Protein AF-A0A354AXF8-F1 (afdb_monomer_lite)

Secondary structure (DSSP, 8-state):
---SSHHHHHHHHHHHHHHT-TT---HHHHHHHHHHHHHHHHHHHTT--SSSSSPPEESSS-SSSTTS--EESBHHHHHHHHHHHHHHHHHHHHHHT-GGG----HHHHHHHHHHHHHHHHHHHHHHB-SSSB-SBSSS-PPP-

Structure (mmCIF, N/CA/C/O backbone):
data_AF-A0A354AXF8-F1
#
_entry.id   AF-A0A354AXF8-F1
#
loop_
_atom_site.group_PDB
_atom_site.id
_atom_site.type_symbol
_atom_site.label_atom_id
_atom_site.label_alt_id
_atom_site.label_comp_id
_atom_site.label_asym_id
_atom_site.label_entity_id
_atom_site.label_seq_id
_atom_site.pdbx_PDB_ins_code
_atom_site.Cartn_x
_atom_site.Cartn_y
_atom_site.Cartn_z
_atom_site.occupancy
_atom_site.B_iso_or_equiv
_atom_site.auth_seq_id
_atom_site.auth_comp_id
_atom_site.auth_asym_id
_atom_site.auth_atom_id
_atom_site.pdbx_PDB_model_num
ATOM 1 N N . ASN A 1 1 ? 14.619 4.547 7.848 1.00 69.62 1 ASN A N 1
ATOM 2 C CA . ASN A 1 1 ? 14.773 3.335 7.021 1.00 69.62 1 ASN A CA 1
ATOM 3 C C . ASN A 1 1 ? 14.218 3.671 5.641 1.00 69.62 1 ASN A C 1
ATOM 5 O O . ASN A 1 1 ? 13.199 4.335 5.626 1.00 69.62 1 ASN A O 1
ATOM 9 N N . LEU A 1 2 ? 14.886 3.311 4.540 1.00 90.00 2 LEU A N 1
ATOM 10 C CA . LEU A 1 2 ? 14.464 3.617 3.161 1.00 90.00 2 LEU A CA 1
ATOM 11 C C . LEU A 1 2 ? 13.822 2.417 2.440 1.00 90.00 2 LEU A C 1
ATOM 13 O O . LEU A 1 2 ? 13.614 2.485 1.229 1.00 90.00 2 LEU A O 1
ATOM 17 N N . TRP A 1 3 ? 13.549 1.327 3.162 1.00 93.50 3 TRP A N 1
ATOM 18 C CA . TRP A 1 3 ? 12.970 0.115 2.593 1.00 93.50 3 TRP A CA 1
ATOM 19 C C . TRP A 1 3 ? 11.513 0.312 2.148 1.00 93.50 3 TRP A C 1
ATOM 21 O O . TRP A 1 3 ? 10.736 0.967 2.846 1.00 93.50 3 TRP A O 1
ATOM 31 N N . LYS A 1 4 ? 11.158 -0.242 0.983 1.00 95.81 4 LYS A N 1
ATOM 32 C CA . LYS A 1 4 ? 9.871 -0.041 0.293 1.00 95.81 4 LYS A CA 1
ATOM 33 C C . LYS A 1 4 ? 8.799 -1.062 0.662 1.00 95.81 4 LYS A C 1
ATOM 35 O O . LYS A 1 4 ? 7.626 -0.840 0.383 1.00 95.81 4 LYS A O 1
ATOM 40 N N . ASP A 1 5 ? 9.174 -2.159 1.306 1.00 96.88 5 ASP A N 1
ATOM 41 C CA . ASP A 1 5 ? 8.267 -3.226 1.731 1.00 96.88 5 ASP A CA 1
ATOM 42 C C . ASP A 1 5 ? 7.681 -2.990 3.132 1.00 96.88 5 ASP A C 1
ATOM 44 O O . ASP A 1 5 ? 6.475 -3.121 3.325 1.00 96.88 5 ASP A O 1
ATOM 48 N N . LEU A 1 6 ? 8.493 -2.540 4.094 1.00 97.44 6 LEU A N 1
ATOM 49 C CA . LEU A 1 6 ? 8.124 -2.519 5.517 1.00 97.44 6 LEU A CA 1
ATOM 50 C C . LEU A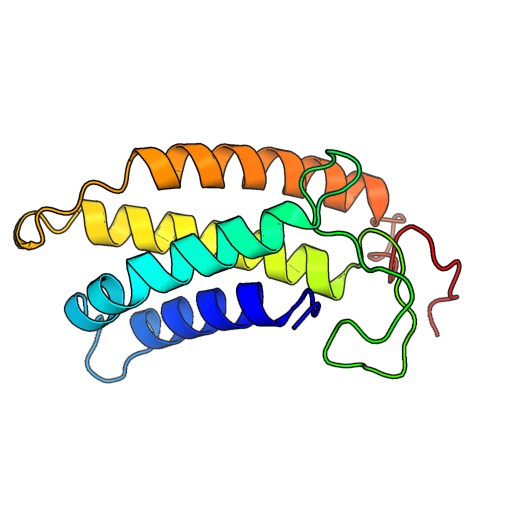 1 6 ? 6.841 -1.748 5.857 1.00 97.44 6 LEU A C 1
ATOM 52 O O . LEU A 1 6 ? 6.095 -2.150 6.751 1.00 97.44 6 LEU A O 1
ATOM 56 N N . ALA A 1 7 ? 6.586 -0.620 5.191 1.00 98.12 7 ALA A N 1
ATOM 57 C CA . ALA A 1 7 ? 5.374 0.160 5.433 1.00 98.12 7 ALA A CA 1
ATOM 58 C C . ALA A 1 7 ? 4.122 -0.593 4.956 1.00 98.12 7 ALA A C 1
ATOM 60 O O . ALA A 1 7 ? 3.128 -0.646 5.683 1.00 98.12 7 ALA A O 1
ATOM 61 N N . SER A 1 8 ? 4.194 -1.220 3.780 1.00 98.62 8 SER A N 1
ATOM 62 C CA . SER A 1 8 ? 3.136 -2.088 3.260 1.00 98.62 8 SER A CA 1
ATOM 63 C C . SER A 1 8 ? 2.947 -3.313 4.151 1.00 98.62 8 SER A C 1
ATOM 65 O O . SER A 1 8 ? 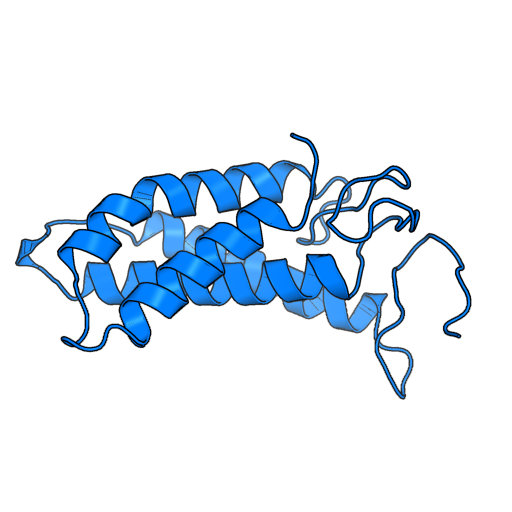1.825 -3.608 4.560 1.00 98.62 8 SER A O 1
ATOM 67 N N . ASP A 1 9 ? 4.041 -3.967 4.544 1.00 98.50 9 ASP A N 1
ATOM 68 C CA . ASP A 1 9 ? 4.021 -5.129 5.432 1.00 98.50 9 ASP A CA 1
ATOM 69 C C . ASP A 1 9 ? 3.362 -4.815 6.769 1.00 98.50 9 ASP A C 1
ATOM 71 O O . ASP A 1 9 ? 2.583 -5.619 7.278 1.00 98.50 9 ASP A O 1
ATOM 75 N N . PHE A 1 10 ? 3.650 -3.651 7.350 1.00 98.69 10 PHE A N 1
ATOM 76 C CA . PHE A 1 10 ? 3.019 -3.214 8.589 1.00 98.69 10 PHE A CA 1
ATOM 77 C C . PHE A 1 10 ? 1.495 -3.113 8.436 1.00 98.69 10 PHE A C 1
ATOM 79 O O . PHE A 1 10 ? 0.757 -3.707 9.223 1.00 98.69 10 PHE A O 1
ATOM 86 N N . VAL A 1 11 ? 1.014 -2.412 7.406 1.00 98.88 11 VAL A N 1
ATOM 87 C CA . VAL A 1 11 ? -0.427 -2.221 7.160 1.00 98.88 11 VAL A CA 1
ATOM 88 C C . VAL A 1 11 ? -1.121 -3.561 6.906 1.00 98.88 11 VAL A C 1
ATOM 90 O O . VAL A 1 11 ? -2.160 -3.851 7.505 1.00 98.88 11 VAL A O 1
ATOM 93 N N . LEU A 1 12 ? -0.512 -4.418 6.083 1.00 98.88 12 LEU A N 1
ATOM 94 C CA . LEU A 1 12 ? -1.010 -5.762 5.800 1.00 98.88 12 LEU A CA 1
ATOM 95 C C . LEU A 1 12 ? -1.065 -6.626 7.064 1.00 98.88 12 LEU A C 1
ATOM 97 O O . LEU A 1 12 ? -2.045 -7.340 7.284 1.00 98.88 12 LEU A O 1
ATOM 101 N N . GLN A 1 13 ? -0.052 -6.546 7.928 1.00 98.69 13 GLN A N 1
ATOM 102 C CA . GLN A 1 13 ? -0.027 -7.276 9.193 1.00 98.69 13 GLN A CA 1
ATOM 103 C C . GLN A 1 13 ? -1.099 -6.788 10.166 1.00 98.69 13 GLN A C 1
ATOM 105 O O . GLN A 1 13 ? -1.736 -7.632 10.802 1.00 98.69 13 GLN A O 1
ATOM 110 N N . VAL A 1 14 ? -1.345 -5.478 10.267 1.00 98.75 14 VAL A N 1
ATOM 111 C CA . VAL A 1 14 ? -2.437 -4.929 11.088 1.00 98.75 14 VAL A CA 1
ATOM 112 C C . VAL A 1 14 ? -3.776 -5.466 10.594 1.00 98.75 14 VAL A C 1
ATOM 114 O O . VAL A 1 14 ? -4.524 -6.065 11.370 1.00 98.75 14 VAL A O 1
ATOM 117 N N . TRP A 1 15 ? -4.056 -5.332 9.295 1.00 98.69 15 TRP A N 1
ATOM 118 C CA . TRP A 1 15 ? -5.322 -5.781 8.723 1.00 98.69 15 TRP A CA 1
ATOM 119 C C . TRP A 1 15 ? -5.527 -7.291 8.869 1.00 98.69 15 TRP A C 1
ATOM 121 O O . TRP A 1 15 ? -6.584 -7.738 9.318 1.00 98.69 15 TRP A O 1
ATOM 131 N N . ARG A 1 16 ? -4.495 -8.089 8.579 1.00 98.50 16 ARG A N 1
ATOM 132 C CA . ARG A 1 16 ? -4.514 -9.543 8.780 1.00 98.50 16 ARG A CA 1
ATOM 133 C C . ARG A 1 16 ? -4.796 -9.901 10.238 1.00 98.50 16 ARG A C 1
ATOM 135 O O . ARG A 1 16 ? -5.619 -10.777 10.492 1.00 98.50 16 ARG A O 1
ATOM 142 N N . SER A 1 17 ? -4.122 -9.245 11.184 1.00 98.25 17 SER A N 1
ATOM 143 C CA . SER A 1 17 ? -4.270 -9.531 12.618 1.00 98.25 17 SER A CA 1
ATOM 144 C C . SER A 1 17 ? -5.678 -9.212 13.110 1.00 98.25 17 SER A C 1
ATOM 146 O O . SER A 1 17 ? -6.252 -10.008 13.842 1.00 98.25 17 SER A O 1
ATOM 148 N N . PHE A 1 18 ? -6.266 -8.110 12.642 1.00 98.19 18 PHE A N 1
ATOM 149 C CA . PHE A 1 18 ? -7.661 -7.768 12.911 1.00 98.19 18 PHE A CA 1
ATOM 150 C C . PHE A 1 18 ? -8.642 -8.796 12.325 1.00 98.19 18 PHE A C 1
ATOM 152 O O . PHE A 1 18 ? -9.537 -9.269 13.023 1.00 98.19 18 PHE A O 1
ATOM 159 N N . ARG A 1 19 ? -8.475 -9.172 11.049 1.00 97.56 19 ARG A N 1
ATOM 160 C CA . ARG A 1 19 ? -9.412 -10.063 10.342 1.00 97.56 19 ARG A CA 1
ATOM 161 C C . ARG A 1 19 ? -9.360 -11.511 10.806 1.00 97.56 19 ARG A C 1
ATOM 163 O O . ARG A 1 19 ? -10.376 -12.195 10.721 1.00 97.56 19 ARG A O 1
ATOM 170 N N . LEU A 1 20 ? -8.193 -11.974 11.244 1.00 96.88 20 LEU A N 1
ATOM 171 C CA . LEU A 1 20 ? -7.942 -13.366 11.624 1.00 96.88 20 LEU A CA 1
ATOM 172 C C . LEU A 1 20 ? -7.769 -13.548 13.137 1.00 96.88 20 LEU A C 1
ATOM 174 O O . LEU A 1 20 ? -7.316 -14.605 13.578 1.00 96.88 20 LEU A O 1
ATOM 178 N N . ALA A 1 21 ? -8.108 -12.535 13.937 1.00 95.56 21 ALA 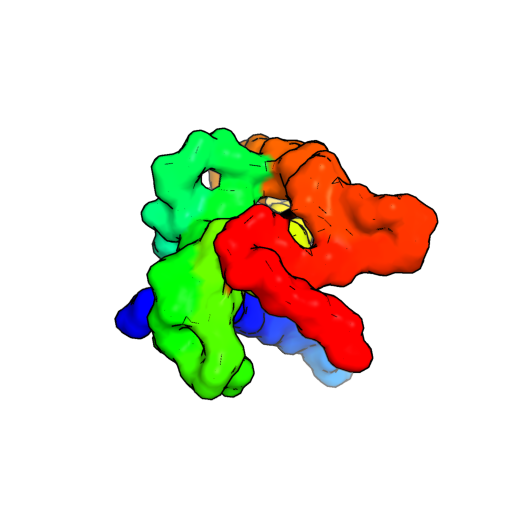A N 1
ATOM 179 C CA . ALA A 1 21 ? -8.055 -12.621 15.388 1.00 95.56 21 ALA A CA 1
ATOM 180 C C . ALA A 1 21 ? -8.927 -13.797 15.890 1.00 95.56 21 ALA A C 1
ATOM 182 O O . ALA A 1 21 ? -10.117 -13.856 15.565 1.00 95.56 21 ALA A O 1
ATOM 183 N N . PRO A 1 22 ? -8.389 -14.722 16.713 1.00 93.00 22 PRO A N 1
ATOM 184 C CA . PRO A 1 22 ? -9.139 -15.890 17.190 1.00 93.00 22 PRO A CA 1
ATOM 185 C C . PRO A 1 22 ? -10.406 -15.544 17.983 1.00 93.00 22 PRO A C 1
ATOM 187 O O . PRO A 1 22 ? -11.347 -16.330 18.017 1.00 93.00 22 PRO A O 1
ATOM 190 N N . GLY A 1 23 ? -10.421 -14.372 18.628 1.00 92.44 23 GLY A N 1
ATOM 191 C CA . GLY A 1 23 ? -11.561 -13.848 19.385 1.00 92.44 23 GLY A CA 1
ATOM 192 C C . GLY A 1 23 ? -12.571 -13.055 18.549 1.00 92.44 23 GLY A C 1
ATOM 193 O O . GLY A 1 23 ? -13.511 -12.508 19.119 1.00 92.44 23 GLY A O 1
ATOM 194 N N . GLY A 1 24 ? -12.387 -12.986 17.228 1.00 93.62 24 GLY A N 1
ATOM 195 C CA . GLY A 1 24 ? -13.135 -12.100 16.340 1.00 93.62 24 GLY A CA 1
ATOM 196 C C . GLY A 1 24 ? -12.489 -10.721 16.191 1.00 93.62 24 GLY A C 1
ATOM 197 O O . GLY A 1 24 ? -11.452 -10.428 16.781 1.00 93.62 24 GLY A O 1
ATOM 198 N N . GLU A 1 25 ? -13.113 -9.883 15.366 1.00 94.94 25 GLU A N 1
ATOM 199 C CA . GLU A 1 25 ? -12.643 -8.535 15.037 1.00 94.94 25 GLU A CA 1
ATOM 200 C C . GLU A 1 25 ? -12.517 -7.635 16.283 1.00 94.94 25 GLU A C 1
ATOM 202 O O . GLU A 1 25 ? -13.518 -7.278 16.904 1.00 94.94 25 GLU A O 1
ATOM 207 N N . ASP A 1 26 ? -11.291 -7.215 16.615 1.00 95.88 26 ASP A N 1
ATOM 208 C CA . ASP A 1 26 ? -11.025 -6.224 17.666 1.00 95.88 26 ASP A CA 1
ATOM 209 C C . ASP A 1 26 ? -10.936 -4.810 17.072 1.00 95.88 26 ASP A C 1
ATOM 211 O O . ASP A 1 26 ? -9.911 -4.380 16.537 1.00 95.88 26 ASP A O 1
ATOM 215 N N . LEU A 1 27 ? -12.041 -4.073 17.170 1.00 96.56 27 LEU A N 1
ATOM 216 C CA . LEU A 1 27 ? -12.140 -2.710 16.652 1.00 96.56 27 LEU A CA 1
ATOM 217 C C . LEU A 1 27 ? -11.274 -1.696 17.397 1.00 96.56 27 LEU A C 1
ATOM 219 O O . LEU A 1 27 ? -10.859 -0.711 16.791 1.00 96.56 27 LEU A O 1
ATOM 223 N N . ARG A 1 28 ? -10.978 -1.928 18.681 1.00 95.75 28 ARG A N 1
ATOM 224 C CA . ARG A 1 28 ? -10.106 -1.036 19.455 1.00 95.75 28 ARG A CA 1
ATOM 225 C C . ARG A 1 28 ? -8.669 -1.173 18.978 1.00 95.75 28 ARG A C 1
ATOM 227 O O . ARG A 1 28 ? -8.050 -0.166 18.665 1.00 95.75 28 ARG A O 1
ATOM 234 N N . PHE A 1 29 ? -8.197 -2.406 18.786 1.00 97.75 29 PHE A N 1
ATOM 235 C CA . PHE A 1 29 ? -6.902 -2.662 18.149 1.00 97.75 29 PHE A CA 1
ATOM 236 C C . PHE A 1 29 ? -6.791 -1.975 16.780 1.00 97.75 29 PHE A C 1
ATOM 238 O O . PHE A 1 29 ? -5.786 -1.322 16.485 1.00 97.75 29 PHE A O 1
ATOM 245 N N . LEU A 1 30 ? -7.832 -2.101 15.948 1.00 98.31 30 LEU A N 1
ATOM 246 C CA . LEU A 1 30 ? -7.844 -1.493 14.620 1.00 98.31 30 LEU A CA 1
ATOM 247 C C . LEU A 1 30 ? -7.772 0.039 14.690 1.00 98.31 30 LEU A C 1
ATOM 249 O O . LEU A 1 30 ? -7.007 0.649 13.942 1.00 98.31 30 LEU A O 1
ATOM 253 N N . ALA A 1 31 ? -8.541 0.644 15.598 1.00 98.12 31 ALA A N 1
ATOM 254 C CA . ALA A 1 31 ? -8.560 2.083 15.831 1.00 98.12 31 ALA A CA 1
ATOM 255 C C . ALA A 1 31 ? -7.213 2.601 16.356 1.00 98.12 31 ALA A C 1
ATOM 257 O O . ALA A 1 31 ? -6.714 3.607 15.855 1.00 98.12 31 ALA A O 1
ATOM 258 N N . ASP A 1 32 ? -6.591 1.886 17.294 1.00 98.12 32 ASP A N 1
ATOM 259 C CA . ASP A 1 32 ? -5.287 2.241 17.865 1.00 98.12 32 ASP A CA 1
ATOM 260 C C . ASP A 1 32 ? -4.175 2.206 16.805 1.00 98.12 32 ASP A C 1
ATOM 262 O O . ASP A 1 32 ? -3.267 3.041 16.800 1.00 98.12 32 ASP A O 1
ATOM 266 N N . CYS A 1 33 ? -4.256 1.262 15.864 1.00 98.62 33 CYS A N 1
ATOM 267 C CA . CYS A 1 33 ? -3.280 1.110 14.786 1.00 98.62 33 CYS A CA 1
ATOM 268 C C . CYS A 1 33 ? -3.537 2.036 13.585 1.00 98.62 33 CYS A C 1
ATOM 270 O O . CYS A 1 33 ? -2.627 2.260 12.781 1.00 98.62 33 CYS A O 1
ATOM 272 N N . TRP A 1 34 ? -4.746 2.587 13.440 1.00 98.56 34 TRP A N 1
ATOM 273 C CA . TRP A 1 34 ? -5.143 3.386 12.277 1.00 98.56 34 TRP A CA 1
ATOM 274 C C . TRP A 1 34 ? -4.226 4.592 12.001 1.00 98.56 34 TRP A C 1
ATOM 276 O O . TRP A 1 34 ? -3.737 4.702 10.872 1.00 98.56 34 TRP A O 1
ATOM 286 N N . PRO A 1 35 ? -3.884 5.458 12.980 1.00 98.50 35 PRO A N 1
ATOM 287 C CA . PRO A 1 35 ? -3.000 6.598 12.724 1.00 98.50 35 PRO A CA 1
ATOM 288 C C . PRO A 1 35 ? -1.609 6.182 12.225 1.00 98.50 35 PRO A C 1
ATOM 290 O O . PRO A 1 35 ? -1.020 6.848 11.366 1.00 98.50 35 PRO A O 1
ATOM 293 N N . ALA A 1 36 ? -1.088 5.061 12.734 1.00 98.69 36 ALA A N 1
ATOM 294 C CA . ALA A 1 36 ? 0.195 4.515 12.309 1.00 98.69 36 ALA A CA 1
ATOM 295 C C . ALA A 1 36 ? 0.120 3.953 10.882 1.00 98.69 36 ALA A C 1
ATOM 297 O O . ALA A 1 36 ? 1.014 4.223 10.083 1.00 98.69 36 ALA A O 1
ATOM 298 N N . ALA A 1 37 ? -0.957 3.242 10.531 1.00 98.75 37 ALA A N 1
ATOM 299 C CA . ALA A 1 37 ? -1.165 2.709 9.183 1.00 98.75 37 ALA A CA 1
ATOM 300 C C . ALA A 1 37 ? -1.257 3.835 8.143 1.00 98.75 37 ALA A C 1
ATOM 302 O O . ALA A 1 37 ? -0.589 3.794 7.111 1.00 98.75 37 ALA A O 1
ATOM 303 N N . VAL A 1 38 ? -2.004 4.896 8.458 1.00 98.75 38 VAL A N 1
ATOM 304 C CA . VAL A 1 38 ? -2.109 6.088 7.607 1.00 98.75 38 VAL A CA 1
ATOM 305 C C . VAL A 1 38 ? -0.748 6.762 7.421 1.00 98.75 38 VAL A C 1
ATOM 307 O O . VAL A 1 38 ? -0.389 7.151 6.308 1.00 98.75 38 VAL A O 1
ATOM 310 N N . THR A 1 39 ? 0.025 6.889 8.501 1.00 98.75 39 THR A N 1
ATOM 311 C CA . THR A 1 39 ? 1.373 7.471 8.455 1.00 98.75 39 THR A CA 1
ATOM 312 C C . THR A 1 39 ? 2.321 6.618 7.615 1.00 98.75 39 THR A C 1
ATOM 314 O O . THR A 1 39 ? 3.069 7.169 6.812 1.00 98.75 39 THR A O 1
ATOM 317 N N . ALA A 1 40 ? 2.259 5.291 7.743 1.00 98.69 40 ALA A N 1
ATOM 318 C CA . ALA A 1 40 ? 3.069 4.361 6.963 1.00 98.69 40 ALA A CA 1
ATOM 319 C C . ALA A 1 40 ? 2.771 4.465 5.458 1.00 98.69 40 ALA A C 1
ATOM 321 O O . ALA A 1 40 ? 3.702 4.609 4.667 1.00 98.69 40 ALA A O 1
ATOM 322 N N . LEU A 1 41 ? 1.491 4.485 5.062 1.00 98.75 41 LEU A N 1
ATOM 323 C CA . LEU A 1 41 ? 1.099 4.634 3.654 1.00 98.75 41 LEU A CA 1
ATOM 324 C C . LEU A 1 41 ? 1.533 5.987 3.078 1.00 98.75 41 LEU A C 1
ATOM 326 O O . LEU A 1 41 ? 2.118 6.037 2.000 1.00 98.75 41 LEU A O 1
ATOM 330 N N . ARG A 1 42 ? 1.305 7.090 3.808 1.00 98.62 42 ARG A N 1
ATOM 331 C CA . ARG A 1 42 ? 1.763 8.428 3.388 1.00 98.62 42 ARG A CA 1
ATOM 332 C C . ARG A 1 42 ? 3.286 8.507 3.297 1.00 98.62 42 ARG A C 1
ATOM 334 O O . ARG A 1 42 ? 3.801 9.168 2.405 1.00 98.62 42 ARG A O 1
ATOM 341 N N . TYR A 1 43 ? 4.005 7.858 4.214 1.00 98.19 43 TYR A N 1
ATOM 342 C CA . TYR A 1 43 ? 5.462 7.799 4.178 1.00 98.19 43 TYR A CA 1
ATOM 343 C C . TYR A 1 43 ? 5.951 7.089 2.915 1.00 98.19 43 TYR A C 1
ATOM 345 O O . TYR A 1 43 ? 6.770 7.659 2.196 1.00 98.19 43 TYR A O 1
ATOM 353 N N . LEU A 1 44 ? 5.413 5.896 2.635 1.00 98.31 44 LEU A N 1
ATOM 354 C CA . LEU A 1 44 ? 5.794 5.096 1.474 1.00 98.31 44 LEU A CA 1
ATOM 355 C C . LEU A 1 44 ? 5.434 5.781 0.148 1.00 98.31 44 LEU A C 1
ATOM 357 O O . LEU A 1 44 ? 6.217 5.721 -0.793 1.00 98.31 44 LEU A O 1
ATOM 361 N N . HIS A 1 45 ? 4.318 6.511 0.095 1.00 98.06 45 HIS A N 1
ATOM 362 C CA . HIS A 1 45 ? 3.942 7.278 -1.093 1.00 98.06 45 HIS A CA 1
ATOM 363 C C . HIS A 1 45 ? 4.990 8.329 -1.502 1.00 98.06 45 HIS A C 1
ATOM 365 O O . HIS A 1 45 ? 5.132 8.604 -2.684 1.00 98.06 45 HIS A O 1
ATOM 371 N N . ASN A 1 46 ? 5.791 8.873 -0.573 1.00 97.69 46 ASN A N 1
ATOM 372 C CA . ASN A 1 46 ? 6.853 9.834 -0.929 1.00 97.69 46 ASN A CA 1
ATOM 373 C C . ASN A 1 46 ? 7.984 9.223 -1.776 1.00 97.69 46 ASN A C 1
ATOM 375 O O . ASN A 1 46 ? 8.882 9.951 -2.195 1.00 97.69 46 ASN A O 1
ATOM 379 N N . PHE A 1 47 ? 7.988 7.902 -1.965 1.00 96.88 47 PHE A N 1
ATOM 380 C CA . PHE A 1 47 ? 8.946 7.205 -2.815 1.00 96.88 47 PHE A CA 1
ATOM 381 C C . PHE A 1 47 ? 8.432 6.952 -4.234 1.00 96.88 47 PHE A C 1
ATOM 383 O O . PHE A 1 47 ? 9.180 6.388 -5.021 1.00 96.88 47 PHE A O 1
ATOM 390 N N . ASP A 1 48 ? 7.210 7.370 -4.564 1.00 97.31 48 ASP A N 1
ATOM 391 C CA . ASP A 1 48 ? 6.773 7.541 -5.952 1.00 97.31 48 ASP A CA 1
ATOM 392 C C . ASP A 1 48 ? 7.437 8.813 -6.502 1.00 97.31 48 ASP A C 1
ATOM 394 O O . ASP A 1 48 ? 6.986 9.935 -6.250 1.00 97.31 48 ASP A O 1
ATOM 398 N N . ILE A 1 49 ? 8.586 8.654 -7.164 1.00 95.56 49 ILE A N 1
ATOM 399 C CA . ILE A 1 49 ? 9.394 9.795 -7.625 1.00 95.56 49 ILE A CA 1
ATOM 400 C C . ILE A 1 49 ? 9.013 10.250 -9.034 1.00 95.56 49 ILE A C 1
ATOM 402 O O . ILE A 1 49 ? 9.400 11.347 -9.449 1.00 95.56 49 ILE A O 1
ATOM 406 N N . ASN A 1 50 ? 8.285 9.416 -9.774 1.00 94.75 50 ASN A N 1
ATOM 407 C CA . ASN A 1 50 ? 7.944 9.637 -11.176 1.00 94.75 50 ASN A CA 1
ATOM 408 C C . ASN A 1 50 ? 6.445 9.967 -11.390 1.00 94.75 50 ASN A C 1
ATOM 410 O O . ASN A 1 50 ? 6.068 10.390 -12.485 1.00 94.75 50 ASN A O 1
ATOM 414 N N . GLY A 1 51 ? 5.618 9.857 -10.346 1.00 96.25 51 GLY A N 1
ATOM 415 C CA . GLY A 1 51 ? 4.191 10.170 -10.345 1.00 96.25 51 GLY A CA 1
ATOM 416 C C . GLY A 1 51 ? 3.304 9.076 -10.943 1.00 96.25 51 GLY A C 1
ATOM 417 O O . GLY A 1 51 ? 2.192 9.383 -11.382 1.00 96.25 51 GLY A O 1
ATOM 418 N N . ASP A 1 52 ? 3.773 7.829 -11.019 1.00 95.81 52 ASP A N 1
ATOM 419 C CA . ASP A 1 52 ? 3.013 6.696 -11.556 1.00 95.81 52 ASP A CA 1
ATOM 420 C C . ASP A 1 52 ? 2.129 5.994 -10.509 1.00 95.81 52 ASP A C 1
ATOM 422 O O . ASP A 1 52 ? 1.374 5.072 -10.841 1.00 95.81 52 ASP A O 1
ATOM 426 N N . GLY A 1 53 ? 2.154 6.466 -9.263 1.00 96.88 53 GLY A N 1
ATOM 427 C CA . GLY A 1 53 ? 1.369 5.939 -8.159 1.00 96.88 53 GLY A CA 1
ATOM 428 C C . GLY A 1 53 ? 2.002 4.743 -7.455 1.00 96.88 53 GLY A C 1
ATOM 429 O O . GLY A 1 53 ? 1.344 4.172 -6.583 1.00 96.88 53 GLY A O 1
ATOM 430 N N . LEU A 1 54 ? 3.220 4.323 -7.798 1.00 98.19 54 LEU A N 1
ATOM 431 C CA . LEU A 1 54 ? 3.910 3.182 -7.195 1.00 98.19 54 LEU A CA 1
ATOM 432 C C . LEU A 1 54 ? 5.236 3.630 -6.555 1.00 98.19 54 LEU A C 1
ATOM 434 O O . LEU A 1 54 ? 5.919 4.497 -7.084 1.00 98.19 54 LEU A O 1
ATOM 438 N N . PRO A 1 55 ? 5.631 3.062 -5.401 1.00 97.38 55 PRO A N 1
ATOM 439 C CA . PRO A 1 55 ? 6.920 3.385 -4.801 1.00 97.38 55 PRO A CA 1
ATOM 440 C C . PRO A 1 55 ? 8.079 2.808 -5.630 1.00 97.38 55 PRO A C 1
ATOM 442 O O . PRO A 1 55 ? 8.099 1.612 -5.925 1.00 97.38 55 PRO A O 1
ATOM 445 N N . ASP A 1 56 ? 9.077 3.639 -5.928 1.00 96.25 56 ASP A N 1
ATOM 446 C CA . ASP A 1 56 ? 10.252 3.263 -6.715 1.00 96.25 56 ASP A CA 1
ATOM 447 C C . ASP A 1 56 ? 11.373 2.666 -5.848 1.00 96.25 56 ASP A C 1
ATOM 449 O O . ASP A 1 56 ? 11.861 3.287 -4.896 1.00 96.25 56 ASP A O 1
ATOM 453 N N . ASN A 1 57 ? 11.856 1.477 -6.213 1.00 93.75 57 ASN A N 1
ATOM 454 C CA . ASN A 1 57 ? 13.100 0.925 -5.685 1.00 93.75 57 ASN A CA 1
ATOM 455 C C . ASN A 1 57 ? 14.315 1.691 -6.246 1.00 93.75 57 ASN A C 1
ATOM 457 O O . ASN A 1 57 ? 14.378 2.046 -7.425 1.00 93.75 57 ASN A O 1
ATOM 461 N N . GLY A 1 58 ? 15.306 1.952 -5.391 1.00 86.69 58 GLY A N 1
ATOM 462 C CA . GLY A 1 58 ? 16.435 2.838 -5.694 1.00 86.69 58 GLY A CA 1
ATOM 463 C C . GLY A 1 58 ? 17.665 2.173 -6.323 1.00 86.69 58 GLY A C 1
ATOM 464 O O . GLY A 1 58 ? 18.668 2.857 -6.525 1.00 86.69 58 GLY A O 1
ATOM 465 N N . GLY A 1 59 ? 17.652 0.862 -6.586 1.00 76.44 59 GLY A N 1
ATOM 466 C CA . GLY A 1 59 ? 18.835 0.099 -7.018 1.00 76.44 59 GLY A CA 1
ATOM 467 C C . GLY A 1 59 ? 19.840 -0.208 -5.897 1.00 76.44 59 GLY A C 1
ATOM 468 O O . GLY A 1 59 ? 20.917 -0.736 -6.165 1.00 76.44 59 GLY A O 1
ATOM 469 N N . ALA A 1 60 ? 19.502 0.134 -4.652 1.00 74.06 60 ALA A N 1
ATOM 470 C CA . ALA A 1 60 ? 20.248 -0.175 -3.430 1.00 74.06 60 ALA A CA 1
ATOM 471 C C . ALA A 1 60 ? 19.433 -1.156 -2.555 1.00 74.06 60 ALA A C 1
ATOM 473 O O . ALA A 1 60 ? 18.255 -1.350 -2.849 1.00 74.06 60 ALA A O 1
ATOM 474 N N . PRO A 1 61 ? 19.998 -1.738 -1.474 1.00 77.88 61 PRO A N 1
ATOM 475 C CA . PRO A 1 61 ? 19.269 -2.625 -0.558 1.00 77.88 61 PRO A CA 1
ATOM 476 C C . PRO A 1 61 ? 18.104 -1.901 0.133 1.00 77.88 61 PRO A C 1
ATOM 478 O O . PRO A 1 61 ? 18.271 -1.267 1.181 1.00 77.88 61 PRO A O 1
ATOM 481 N N . ASP A 1 62 ? 16.922 -1.943 -0.477 1.00 86.81 62 ASP A N 1
ATOM 482 C CA . ASP A 1 62 ? 15.736 -1.227 -0.012 1.00 86.81 62 ASP A CA 1
ATOM 483 C C . ASP A 1 62 ? 14.485 -2.105 0.093 1.00 86.81 62 ASP A C 1
ATOM 485 O O . ASP A 1 62 ? 13.359 -1.616 0.008 1.00 86.81 62 ASP A O 1
ATOM 489 N N . GLN A 1 63 ? 14.694 -3.398 0.318 1.00 85.56 63 GLN A N 1
ATOM 490 C CA . GLN A 1 63 ? 13.671 -4.395 0.619 1.00 85.56 63 GLN A CA 1
ATOM 491 C C . GLN A 1 63 ? 14.335 -5.652 1.216 1.00 85.56 63 GLN A C 1
ATOM 493 O O . GLN A 1 63 ? 15.563 -5.733 1.280 1.00 85.56 63 GLN A O 1
ATOM 498 N N . THR A 1 64 ? 13.532 -6.611 1.685 1.00 88.94 64 THR A N 1
ATOM 499 C CA . THR A 1 64 ? 13.989 -7.785 2.449 1.00 88.94 64 THR A CA 1
ATOM 500 C C . THR A 1 64 ? 14.955 -8.730 1.723 1.00 88.94 64 THR A C 1
ATOM 502 O O . THR A 1 64 ? 15.676 -9.466 2.394 1.00 88.94 64 THR A O 1
ATOM 505 N N . PHE A 1 65 ? 14.961 -8.758 0.390 1.00 85.56 65 PHE A N 1
ATOM 506 C CA . PHE A 1 65 ? 15.968 -9.418 -0.446 1.00 85.56 65 PHE A CA 1
ATOM 507 C C . PHE A 1 65 ? 17.125 -8.443 -0.688 1.00 85.56 65 PHE A C 1
ATOM 509 O O . PHE A 1 65 ? 17.367 -8.003 -1.810 1.00 85.56 65 PHE A O 1
ATOM 516 N N . ASP A 1 66 ? 17.798 -8.066 0.391 1.00 82.25 66 ASP A N 1
ATOM 517 C CA . ASP A 1 66 ? 18.762 -6.968 0.483 1.00 82.25 66 ASP A CA 1
ATOM 518 C C . ASP A 1 66 ? 19.929 -7.030 -0.522 1.00 82.25 66 ASP A C 1
ATOM 520 O O . ASP A 1 66 ? 20.426 -5.984 -0.939 1.00 82.25 66 ASP A O 1
ATOM 524 N N . ASP A 1 67 ? 20.310 -8.220 -0.986 1.00 82.25 67 ASP A N 1
ATOM 525 C CA . ASP A 1 67 ? 21.338 -8.406 -2.022 1.00 82.25 67 ASP A CA 1
ATOM 526 C C . ASP A 1 67 ? 20.830 -8.259 -3.475 1.00 82.25 67 ASP A C 1
ATOM 528 O O . ASP A 1 67 ? 21.632 -8.307 -4.413 1.00 82.25 67 ASP A O 1
ATOM 532 N N . TRP A 1 68 ? 19.523 -8.069 -3.704 1.00 79.69 68 TRP A N 1
ATOM 533 C CA . TRP A 1 68 ? 18.949 -7.923 -5.048 1.00 79.69 68 TRP A CA 1
ATOM 534 C C . TRP A 1 68 ? 18.698 -6.444 -5.402 1.00 79.69 68 TRP A C 1
ATOM 536 O O . TRP A 1 68 ? 17.792 -5.822 -4.838 1.00 79.69 68 TRP A O 1
ATOM 546 N N . PRO A 1 69 ? 19.461 -5.848 -6.345 1.00 84.31 69 PRO A N 1
ATOM 547 C CA . PRO A 1 69 ? 19.328 -4.433 -6.694 1.00 84.31 69 PRO A CA 1
ATOM 548 C C . PRO A 1 69 ? 18.127 -4.180 -7.617 1.00 84.31 69 PRO A C 1
ATOM 550 O O . PRO A 1 69 ? 18.282 -4.006 -8.826 1.00 84.31 69 PRO A O 1
ATOM 553 N N . LEU A 1 70 ? 16.927 -4.146 -7.037 1.00 87.81 70 LEU A N 1
ATOM 554 C CA . LEU A 1 70 ? 15.708 -3.771 -7.753 1.00 87.81 70 LEU A CA 1
ATOM 555 C C . LEU A 1 70 ? 15.691 -2.270 -8.056 1.00 87.81 70 LEU A C 1
ATOM 557 O O . LEU A 1 70 ? 16.117 -1.461 -7.226 1.00 87.81 70 LEU A O 1
ATOM 561 N N . ARG A 1 71 ? 15.185 -1.882 -9.228 1.00 91.69 71 ARG A N 1
ATOM 562 C CA . ARG A 1 71 ? 15.135 -0.477 -9.655 1.00 91.69 71 ARG A CA 1
ATOM 563 C C . ARG A 1 71 ? 13.814 -0.115 -10.331 1.00 91.69 71 ARG A C 1
ATOM 565 O O . ARG A 1 71 ? 13.317 -0.863 -11.174 1.00 91.69 71 ARG A O 1
ATOM 572 N N . GLY A 1 72 ? 13.302 1.069 -9.995 1.00 93.69 72 GLY A N 1
ATOM 573 C CA . GLY A 1 72 ? 11.970 1.517 -10.398 1.00 93.69 72 GLY A CA 1
ATOM 574 C C . GLY A 1 72 ? 10.896 0.713 -9.668 1.00 93.69 72 GLY A C 1
ATOM 575 O O . GLY A 1 72 ? 11.148 0.149 -8.601 1.00 93.69 72 GLY A O 1
ATOM 576 N N . VAL A 1 73 ? 9.704 0.614 -10.244 1.00 95.81 73 VAL A N 1
ATOM 577 C CA . VAL A 1 73 ? 8.647 -0.248 -9.703 1.00 95.81 73 VAL A CA 1
ATOM 578 C C . VAL A 1 73 ? 9.073 -1.715 -9.778 1.00 95.81 73 VAL A C 1
ATOM 580 O O . VAL A 1 73 ? 9.348 -2.222 -10.865 1.00 95.81 73 VAL A O 1
ATOM 583 N N . SER A 1 74 ? 9.058 -2.418 -8.644 1.00 95.81 74 SER A N 1
ATOM 584 C CA . SER A 1 74 ? 9.197 -3.878 -8.597 1.00 95.81 74 SER A CA 1
ATOM 585 C C . SER A 1 74 ? 7.856 -4.592 -8.448 1.00 95.81 74 SER A C 1
ATOM 587 O O . SER A 1 74 ? 6.929 -4.076 -7.817 1.00 95.81 74 SER A O 1
ATOM 589 N N . ALA A 1 75 ? 7.759 -5.821 -8.965 1.00 96.12 75 ALA A N 1
ATOM 590 C CA . ALA A 1 75 ? 6.582 -6.664 -8.758 1.00 96.12 75 ALA A CA 1
ATOM 591 C C . ALA A 1 75 ? 6.326 -6.916 -7.266 1.00 96.12 75 ALA A C 1
ATOM 593 O O . ALA A 1 75 ? 5.180 -6.903 -6.826 1.00 96.12 75 ALA A O 1
ATOM 594 N N . TYR A 1 76 ? 7.392 -7.097 -6.481 1.00 96.50 76 TYR A N 1
ATOM 595 C CA . TYR A 1 76 ? 7.304 -7.351 -5.046 1.00 96.50 76 TYR A CA 1
ATOM 596 C C . TYR A 1 76 ? 6.764 -6.138 -4.276 1.00 96.50 76 TYR A C 1
ATOM 598 O O . TYR A 1 76 ? 5.672 -6.203 -3.707 1.00 96.50 76 TYR A O 1
ATOM 606 N N . CYS A 1 77 ? 7.483 -5.011 -4.285 1.00 97.19 77 CYS A N 1
ATOM 607 C CA . CYS A 1 77 ? 7.078 -3.837 -3.511 1.00 97.19 77 CYS A CA 1
ATOM 608 C C . CYS A 1 77 ? 5.801 -3.196 -4.069 1.00 97.19 77 CYS A C 1
ATOM 610 O O . CYS A 1 77 ? 4.960 -2.747 -3.290 1.00 97.19 77 CYS A O 1
ATOM 612 N N . GLY A 1 78 ? 5.610 -3.204 -5.393 1.00 97.94 78 GLY A N 1
ATOM 613 C CA . GLY A 1 78 ? 4.406 -2.675 -6.033 1.00 97.94 78 GLY A CA 1
ATOM 614 C C . GLY A 1 78 ? 3.147 -3.477 -5.690 1.00 97.94 78 GLY A C 1
ATOM 615 O O . GLY A 1 78 ? 2.126 -2.885 -5.336 1.00 97.94 78 GLY A O 1
ATOM 616 N N . ALA A 1 79 ? 3.211 -4.814 -5.694 1.00 98.38 79 ALA A N 1
ATOM 617 C CA . ALA A 1 79 ? 2.069 -5.639 -5.292 1.00 98.38 79 ALA A CA 1
ATOM 618 C C . ALA A 1 79 ? 1.755 -5.494 -3.794 1.00 98.38 79 ALA A C 1
ATOM 620 O O . ALA A 1 79 ? 0.585 -5.378 -3.421 1.00 98.38 79 ALA A O 1
ATOM 621 N N . LEU A 1 80 ? 2.785 -5.444 -2.936 1.00 98.69 80 LEU A N 1
ATOM 622 C CA . LEU A 1 80 ? 2.614 -5.169 -1.505 1.00 98.69 80 LEU A CA 1
ATOM 623 C C . LEU A 1 80 ? 1.944 -3.812 -1.272 1.00 98.69 80 LEU A C 1
ATOM 625 O O . LEU A 1 80 ? 1.026 -3.720 -0.461 1.00 98.69 80 LEU A O 1
ATOM 629 N N . TRP A 1 81 ? 2.369 -2.777 -1.998 1.00 98.75 81 TRP A N 1
ATOM 630 C CA . TRP A 1 81 ? 1.780 -1.441 -1.936 1.00 98.75 81 TRP A CA 1
ATOM 631 C C . TRP A 1 81 ? 0.299 -1.434 -2.320 1.00 98.75 81 TRP A C 1
ATOM 633 O O . TRP A 1 81 ? -0.526 -0.931 -1.557 1.00 98.75 81 TRP A O 1
ATOM 643 N N . ILE A 1 82 ? -0.062 -2.048 -3.451 1.00 98.81 82 ILE A N 1
ATOM 644 C CA . ILE A 1 82 ? -1.460 -2.154 -3.899 1.00 98.81 82 ILE A CA 1
ATOM 645 C C . ILE A 1 82 ? -2.309 -2.867 -2.840 1.00 98.81 82 ILE A C 1
ATOM 647 O O . ILE A 1 82 ? -3.355 -2.358 -2.433 1.00 98.81 82 ILE A O 1
ATOM 651 N N . ALA A 1 83 ? -1.835 -4.006 -2.330 1.00 98.81 83 ALA A N 1
ATOM 652 C CA . ALA A 1 83 ? -2.540 -4.753 -1.294 1.00 98.81 83 ALA A CA 1
ATOM 653 C C . ALA A 1 83 ? -2.650 -3.960 0.023 1.00 98.81 83 ALA A C 1
ATOM 655 O O . ALA A 1 83 ? -3.673 -4.024 0.708 1.00 98.81 83 ALA A O 1
ATOM 656 N N . ALA A 1 84 ? -1.625 -3.186 0.386 1.00 98.88 84 ALA A N 1
ATOM 657 C CA . ALA A 1 84 ? -1.637 -2.336 1.571 1.00 98.88 84 ALA A CA 1
ATOM 658 C C . ALA A 1 84 ? -2.617 -1.160 1.435 1.00 98.88 84 ALA A C 1
ATOM 660 O O . ALA A 1 84 ? -3.285 -0.818 2.411 1.00 98.88 84 ALA A O 1
ATOM 661 N N . LEU A 1 85 ? -2.766 -0.574 0.242 1.00 98.88 85 LEU A N 1
ATOM 662 C CA . LEU A 1 85 ? -3.793 0.434 -0.033 1.00 98.88 85 LEU A CA 1
ATOM 663 C C . LEU A 1 85 ? -5.205 -0.148 0.076 1.00 98.88 85 LEU A C 1
ATOM 665 O O . LEU A 1 85 ? -6.072 0.463 0.702 1.00 98.88 85 LEU A O 1
ATOM 669 N N . GLU A 1 86 ? -5.436 -1.342 -0.474 1.00 98.81 86 GLU A N 1
ATOM 670 C CA . GLU A 1 86 ? -6.707 -2.059 -0.318 1.00 98.81 86 GLU A CA 1
ATOM 671 C C . GLU A 1 86 ? -7.020 -2.354 1.151 1.00 98.81 86 GLU A C 1
ATOM 673 O O . GLU A 1 86 ? -8.140 -2.123 1.611 1.00 98.81 86 GLU A O 1
ATOM 678 N N . ALA A 1 87 ? -6.021 -2.810 1.910 1.00 98.81 87 ALA A N 1
ATOM 679 C CA . ALA A 1 87 ? -6.146 -3.023 3.344 1.00 98.81 87 ALA A CA 1
ATOM 680 C C . ALA A 1 87 ? -6.457 -1.710 4.076 1.00 98.81 87 ALA A C 1
ATOM 682 O O . ALA A 1 87 ? -7.412 -1.664 4.845 1.00 98.81 87 ALA A O 1
ATOM 683 N N . GLY A 1 88 ? -5.730 -0.624 3.799 1.00 98.75 88 GLY A N 1
ATOM 684 C CA . GLY A 1 88 ? -5.979 0.695 4.387 1.00 98.75 88 GLY A CA 1
ATOM 685 C C . GLY A 1 88 ? -7.384 1.230 4.089 1.00 98.75 88 GLY A C 1
ATOM 686 O O . GLY A 1 88 ? -8.042 1.776 4.974 1.00 98.75 88 GLY A O 1
ATOM 687 N N . LEU A 1 89 ? -7.896 1.015 2.874 1.00 98.69 89 LEU A N 1
ATOM 688 C CA . LEU A 1 89 ? -9.281 1.334 2.522 1.00 98.69 89 LEU A CA 1
ATOM 689 C C . LEU A 1 89 ? -10.280 0.510 3.335 1.00 98.69 89 LEU A C 1
ATOM 691 O O . LEU A 1 89 ? -11.212 1.074 3.911 1.00 98.69 89 LEU A O 1
ATOM 695 N N . ALA A 1 90 ? -10.070 -0.803 3.424 1.00 98.62 90 ALA A N 1
ATOM 696 C CA . ALA A 1 90 ? -10.941 -1.692 4.181 1.00 98.62 90 ALA A CA 1
ATOM 697 C C . ALA A 1 90 ? -10.929 -1.372 5.688 1.00 98.62 90 ALA A C 1
ATOM 699 O O . ALA A 1 90 ? -11.980 -1.388 6.330 1.00 98.62 90 ALA A O 1
ATOM 700 N N . MET A 1 91 ? -9.766 -1.011 6.242 1.00 98.56 91 MET A N 1
ATOM 701 C CA . MET A 1 91 ? -9.621 -0.519 7.614 1.00 98.56 91 MET A CA 1
ATOM 702 C C . MET A 1 91 ? -10.461 0.743 7.839 1.00 98.56 91 MET A C 1
ATOM 704 O O . MET A 1 91 ? -11.280 0.773 8.757 1.00 98.56 91 MET A O 1
ATOM 708 N N . GLY A 1 92 ? -10.298 1.758 6.982 1.00 98.12 92 GLY A N 1
ATOM 709 C CA . GLY A 1 92 ? -11.041 3.015 7.082 1.00 98.12 92 GLY A CA 1
ATOM 710 C C . GLY A 1 92 ? -12.551 2.794 6.999 1.00 98.12 92 GLY A C 1
ATOM 711 O O . GLY A 1 92 ? -13.295 3.247 7.866 1.00 98.12 92 GLY A O 1
ATOM 712 N N . GLN A 1 93 ? -13.009 2.009 6.022 1.00 97.62 93 GLN A N 1
ATOM 713 C CA . GLN A 1 93 ? -14.424 1.652 5.875 1.00 97.62 93 GLN A CA 1
ATOM 714 C C . GLN A 1 93 ? -14.966 0.942 7.117 1.00 97.62 93 GLN A C 1
ATOM 716 O O . GLN A 1 93 ? -16.042 1.284 7.605 1.00 97.62 93 GLN A O 1
ATOM 721 N N . ARG A 1 94 ? -14.218 -0.024 7.660 1.00 97.56 94 ARG A N 1
ATOM 722 C CA . ARG A 1 94 ? -14.651 -0.789 8.829 1.00 97.56 94 ARG A CA 1
ATOM 723 C C . ARG A 1 94 ? -14.760 0.070 10.088 1.00 97.56 94 ARG A C 1
ATOM 725 O O . ARG A 1 94 ? -15.707 -0.129 10.850 1.00 97.56 94 ARG A O 1
ATOM 732 N N . LEU A 1 95 ? -13.821 0.998 10.288 1.00 97.56 95 LEU A N 1
ATOM 733 C CA . LEU A 1 95 ? -13.833 1.960 11.394 1.00 97.56 95 LEU A CA 1
ATOM 734 C C . LEU A 1 95 ? -14.957 2.990 11.238 1.00 97.56 95 LEU A C 1
ATOM 736 O O . LEU A 1 95 ? -15.610 3.322 12.219 1.00 97.56 95 LEU A O 1
ATOM 740 N N . GLN A 1 96 ? -15.234 3.442 10.011 1.00 95.38 96 GLN A N 1
ATOM 741 C CA . GLN A 1 96 ? -16.298 4.409 9.726 1.00 95.38 96 GLN A CA 1
ATOM 742 C C . GLN A 1 96 ? -17.698 3.885 10.073 1.00 95.38 96 GLN A C 1
ATOM 744 O O . GLN A 1 96 ? -18.577 4.671 10.429 1.00 95.38 96 GLN A O 1
ATOM 749 N N . LEU A 1 97 ? -17.915 2.571 9.946 1.00 94.88 97 LEU A N 1
ATOM 750 C CA . LEU A 1 97 ? -19.174 1.920 10.317 1.00 94.88 97 LEU A CA 1
ATOM 751 C C . LEU A 1 97 ? -19.404 1.900 11.837 1.00 94.88 97 LEU A C 1
ATOM 753 O O . LEU A 1 97 ? -20.546 1.760 12.271 1.00 94.88 97 LEU A O 1
ATOM 757 N N . GLU A 1 98 ? -18.347 2.045 12.638 1.00 93.38 98 GLU A N 1
ATOM 758 C CA . GLU A 1 98 ? -18.421 1.978 14.094 1.00 93.38 98 GLU A CA 1
ATOM 759 C C . GLU A 1 98 ? -18.623 3.371 14.704 1.00 93.38 98 GLU A C 1
ATOM 761 O O . GLU A 1 98 ? -17.678 4.061 15.091 1.00 93.38 98 GLU A O 1
ATOM 766 N N . LEU A 1 99 ? -19.888 3.788 14.801 1.00 85.38 99 LEU A N 1
ATOM 767 C CA . LEU A 1 99 ? -20.263 5.127 15.269 1.00 85.38 99 LEU A CA 1
ATOM 768 C C . LEU A 1 99 ? -19.736 5.454 16.676 1.00 85.38 99 LEU A C 1
ATOM 770 O O . LEU A 1 99 ? -19.449 6.616 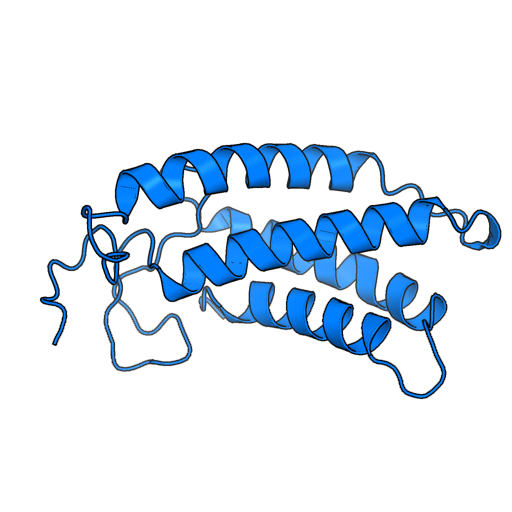16.958 1.00 85.38 99 LEU A O 1
ATOM 774 N N . GLU A 1 100 ? -19.580 4.449 17.544 1.00 89.81 100 GLU A N 1
ATOM 775 C CA . GLU A 1 100 ? -19.089 4.625 18.919 1.00 89.81 100 GLU A CA 1
ATOM 776 C C . GLU A 1 100 ? -17.628 5.098 18.985 1.00 89.81 100 GLU A C 1
ATOM 778 O O . GLU A 1 100 ? -17.237 5.736 19.961 1.00 89.81 100 GLU A O 1
ATOM 783 N N . LEU A 1 101 ? -16.827 4.839 17.944 1.00 89.69 101 LEU A N 1
ATOM 784 C CA . LEU A 1 101 ? -15.437 5.299 17.873 1.00 89.69 101 LEU A CA 1
ATOM 785 C C . LEU A 1 101 ? -15.319 6.766 17.440 1.00 89.69 101 LEU A C 1
ATOM 787 O O . LEU A 1 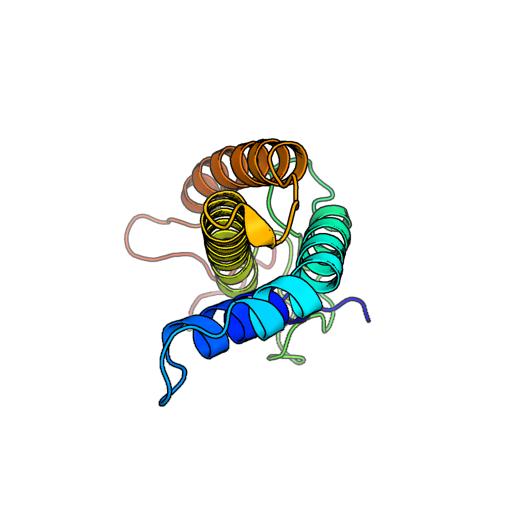101 ? -14.284 7.386 17.674 1.00 89.69 101 LEU A O 1
ATOM 791 N N . GLY A 1 102 ? -16.352 7.327 16.797 1.00 90.31 102 GLY A N 1
ATOM 792 C CA . GLY A 1 102 ? -16.371 8.728 16.361 1.00 90.31 102 GLY A CA 1
ATOM 793 C C . GLY A 1 102 ? -15.267 9.107 15.364 1.00 90.31 102 GLY A C 1
ATOM 794 O O . GLY A 1 102 ? -14.926 10.284 15.254 1.00 90.31 102 GLY A O 1
ATOM 795 N N . LEU A 1 103 ? -14.687 8.131 14.658 1.00 92.88 103 LEU A N 1
ATOM 796 C CA . LEU A 1 103 ? -13.611 8.352 13.694 1.00 92.88 103 LEU A CA 1
ATOM 797 C C . LEU A 1 103 ? -14.182 8.727 12.321 1.00 92.88 103 LEU A C 1
ATOM 799 O O . LEU A 1 103 ? -14.951 7.970 11.728 1.00 92.88 103 LEU A O 1
ATOM 803 N N . ASP A 1 104 ? -13.765 9.876 11.789 1.00 95.94 104 ASP A N 1
ATOM 804 C CA . ASP A 1 104 ? -13.937 10.205 10.372 1.00 95.94 104 ASP A CA 1
ATOM 805 C C . ASP A 1 104 ? -12.682 9.783 9.609 1.00 95.94 104 ASP A C 1
ATOM 807 O O . ASP A 1 104 ? -11.585 10.281 9.859 1.00 95.94 104 ASP A O 1
ATOM 811 N N . THR A 1 105 ? -12.851 8.843 8.686 1.00 97.62 105 THR A N 1
ATOM 812 C CA . THR A 1 105 ? -11.774 8.301 7.842 1.00 97.62 105 THR A CA 1
ATOM 813 C C . THR A 1 105 ? -11.981 8.648 6.366 1.00 97.62 105 THR A C 1
ATOM 815 O O . THR A 1 105 ? -11.265 8.162 5.489 1.00 97.62 105 THR A O 1
ATOM 818 N N . SER A 1 106 ? -12.975 9.488 6.059 1.00 97.62 106 SER A N 1
ATOM 819 C CA . SER A 1 106 ? -13.431 9.755 4.693 1.00 97.62 106 SER A CA 1
ATOM 820 C C . SER A 1 106 ? -12.357 10.412 3.826 1.00 97.62 106 SER A C 1
ATOM 822 O O . SER A 1 106 ? -12.320 10.204 2.612 1.00 97.62 106 SER A O 1
ATOM 824 N N . TRP A 1 107 ? -11.498 11.243 4.424 1.00 98.12 107 TRP A N 1
ATOM 825 C CA . TRP A 1 107 ? -10.402 11.891 3.705 1.00 98.12 107 TRP A CA 1
ATOM 826 C C . TRP A 1 107 ? -9.342 10.871 3.288 1.00 98.12 107 TRP A C 1
ATOM 828 O O . TRP A 1 107 ? -8.988 10.812 2.110 1.00 98.12 107 TRP A O 1
ATOM 838 N N . GLU A 1 108 ? -8.894 10.028 4.219 1.00 98.56 108 GLU A N 1
ATOM 839 C CA . GLU A 1 108 ? -7.899 8.985 3.973 1.00 98.56 108 GLU A CA 1
ATOM 840 C C . GLU A 1 108 ? -8.416 7.982 2.948 1.00 98.56 108 GLU A C 1
ATOM 842 O O . GLU A 1 108 ? -7.686 7.632 2.026 1.00 98.56 108 GLU A O 1
ATOM 847 N N . GLN A 1 109 ? -9.692 7.593 3.038 1.00 98.56 109 GLN A N 1
ATOM 848 C CA . GLN A 1 109 ? -10.311 6.707 2.056 1.00 98.56 109 GLN A CA 1
ATOM 849 C C . GLN A 1 109 ? -10.293 7.301 0.641 1.00 98.56 109 GLN A C 1
ATOM 851 O O . GLN A 1 109 ? -9.946 6.607 -0.311 1.00 98.56 109 GLN A O 1
ATOM 856 N N . ARG A 1 110 ? -10.618 8.592 0.473 1.00 98.62 110 ARG A N 1
ATOM 857 C CA . ARG A 1 110 ? -10.528 9.244 -0.847 1.00 98.62 110 ARG A CA 1
ATOM 858 C C . ARG A 1 110 ? -9.094 9.284 -1.363 1.00 98.62 110 ARG A C 1
ATOM 860 O O . ARG A 1 110 ? -8.867 9.007 -2.536 1.00 98.62 110 ARG A O 1
ATOM 867 N N . GLN A 1 111 ? -8.141 9.615 -0.495 1.00 98.50 111 GLN A N 1
ATOM 868 C CA . GLN A 1 111 ? -6.732 9.685 -0.866 1.00 98.50 111 GLN A CA 1
ATOM 869 C C . GLN A 1 111 ? -6.195 8.307 -1.289 1.00 98.50 111 GLN A C 1
ATOM 871 O O . GLN A 1 111 ? -5.648 8.173 -2.379 1.00 98.50 111 GLN A O 1
ATOM 876 N N . PHE A 1 112 ? -6.390 7.276 -0.461 1.00 98.62 112 PHE A N 1
ATOM 877 C CA . PHE A 1 112 ? -5.928 5.917 -0.754 1.00 98.62 112 PHE A CA 1
ATOM 878 C C . PHE A 1 112 ? -6.638 5.323 -1.968 1.00 98.62 112 PHE A C 1
ATOM 880 O O . PHE A 1 112 ? -6.010 4.608 -2.739 1.00 98.62 112 PHE A O 1
ATOM 887 N N . GLY A 1 113 ? -7.917 5.652 -2.174 1.00 98.69 113 GLY A N 1
ATOM 888 C CA . GLY A 1 113 ? -8.662 5.258 -3.368 1.00 98.69 113 GLY A CA 1
ATOM 889 C C . GLY A 1 113 ? -8.051 5.831 -4.645 1.00 98.69 113 GLY A C 1
ATOM 890 O O . GLY A 1 113 ? -7.843 5.089 -5.600 1.00 98.69 113 GLY A O 1
ATOM 891 N N . GLY A 1 114 ? -7.697 7.121 -4.635 1.00 98.50 114 GLY A N 1
ATOM 892 C CA . GLY A 1 114 ? -7.023 7.764 -5.766 1.00 98.50 114 GLY A CA 1
ATOM 893 C C . GLY A 1 114 ? -5.647 7.163 -6.057 1.00 98.50 114 GLY A C 1
ATOM 894 O O . GLY A 1 114 ? -5.326 6.901 -7.214 1.00 98.50 114 GLY A O 1
ATOM 895 N N . TRP A 1 115 ? -4.856 6.883 -5.017 1.00 98.69 115 TRP A N 1
ATOM 896 C CA . TRP A 1 115 ? -3.577 6.186 -5.179 1.00 98.69 115 TRP A CA 1
ATOM 897 C C . TRP A 1 115 ? -3.772 4.782 -5.751 1.00 98.69 115 TRP A C 1
ATOM 899 O O . TRP A 1 115 ? -3.129 4.446 -6.734 1.00 98.69 115 TRP A O 1
ATOM 909 N N . LEU A 1 116 ? -4.709 3.999 -5.209 1.00 98.69 116 LEU A N 1
ATOM 910 C CA . LEU A 1 116 ? -4.954 2.617 -5.625 1.00 98.69 116 LEU A CA 1
ATOM 911 C C . LEU A 1 116 ? -5.362 2.506 -7.097 1.00 98.69 116 LEU A C 1
ATOM 913 O O . LEU A 1 116 ? -4.905 1.599 -7.793 1.00 98.69 116 LEU A O 1
ATOM 917 N N . GLU A 1 117 ? -6.232 3.403 -7.564 1.00 98.12 117 GLU A N 1
ATOM 918 C CA . GLU A 1 117 ? -6.658 3.442 -8.964 1.00 98.12 117 GLU A CA 1
ATOM 919 C C . GLU A 1 117 ? -5.461 3.662 -9.897 1.00 98.12 117 GLU A C 1
ATOM 921 O O . GLU A 1 117 ? -5.269 2.901 -10.849 1.00 98.12 117 GLU A O 1
ATOM 926 N N . LEU A 1 118 ? -4.616 4.648 -9.576 1.00 97.75 118 LEU A N 1
ATOM 927 C CA . LEU A 1 118 ? -3.420 4.960 -10.350 1.00 97.75 118 LEU A CA 1
ATOM 928 C C . LEU A 1 118 ? -2.391 3.817 -10.301 1.00 97.75 118 LEU A C 1
ATOM 930 O O . LEU A 1 118 ? -1.917 3.382 -11.353 1.00 97.75 118 LEU A O 1
ATOM 934 N N . SER A 1 119 ? -2.108 3.277 -9.108 1.00 98.12 119 SER A N 1
ATOM 935 C CA . SER A 1 119 ? -1.155 2.177 -8.919 1.00 98.12 119 SER A CA 1
ATOM 936 C C . SER A 1 119 ? -1.549 0.947 -9.732 1.00 98.12 119 SER A C 1
ATOM 938 O O . SER A 1 119 ? -0.716 0.393 -10.441 1.00 98.12 119 SER A O 1
ATOM 940 N N . ARG A 1 120 ? -2.819 0.519 -9.674 1.00 97.12 120 ARG A N 1
ATOM 941 C CA . ARG A 1 120 ? -3.296 -0.661 -10.416 1.00 97.12 120 ARG A CA 1
ATOM 942 C C . ARG A 1 120 ? -3.178 -0.469 -11.926 1.00 97.12 120 ARG A C 1
ATOM 944 O O . ARG A 1 120 ? -2.739 -1.381 -12.619 1.00 97.12 120 ARG A O 1
ATOM 951 N N . ALA A 1 121 ? -3.539 0.712 -12.432 1.00 95.25 121 ALA A N 1
ATOM 952 C CA . ALA A 1 121 ? -3.464 1.004 -13.860 1.00 95.25 121 ALA A CA 1
ATOM 953 C C . ALA A 1 121 ? -2.019 0.967 -14.390 1.00 95.25 121 ALA A C 1
ATOM 955 O O . ALA A 1 121 ? -1.775 0.469 -15.491 1.00 95.25 121 ALA A O 1
ATOM 956 N N . ASN A 1 122 ? -1.057 1.480 -13.617 1.00 97.62 122 ASN A N 1
ATOM 957 C CA . ASN A 1 122 ? 0.345 1.511 -14.031 1.00 97.62 122 ASN A CA 1
ATOM 958 C C . ASN A 1 122 ? 1.093 0.202 -13.763 1.00 97.62 122 ASN A C 1
ATOM 960 O O . ASN A 1 122 ? 1.945 -0.152 -14.572 1.00 97.62 122 ASN A O 1
ATOM 964 N N . PHE A 1 123 ? 0.757 -0.545 -12.709 1.00 97.75 123 PHE A N 1
ATOM 965 C CA . PHE A 1 123 ? 1.446 -1.791 -12.358 1.00 97.75 123 PHE A CA 1
ATOM 966 C C . PHE A 1 123 ? 1.387 -2.819 -13.493 1.00 97.75 123 PHE A C 1
ATOM 968 O O . PHE A 1 123 ? 2.425 -3.303 -13.944 1.00 97.75 123 PHE A O 1
ATOM 975 N N . ASP A 1 124 ? 0.192 -3.074 -14.034 1.00 94.38 124 ASP A N 1
ATOM 976 C CA . ASP A 1 124 ? 0.023 -3.975 -15.180 1.00 94.38 124 ASP A CA 1
ATOM 977 C C . ASP A 1 124 ? 0.749 -3.452 -16.418 1.00 94.38 124 ASP A C 1
ATOM 979 O O . ASP A 1 124 ? 1.477 -4.193 -17.073 1.00 94.38 124 ASP A O 1
ATOM 983 N N . ARG A 1 125 ? 0.604 -2.156 -16.718 1.00 95.56 125 ARG A N 1
ATOM 984 C CA . ARG A 1 125 ? 1.240 -1.529 -17.885 1.00 95.56 125 ARG A CA 1
ATOM 985 C C . ARG A 1 125 ? 2.768 -1.634 -17.847 1.00 95.56 125 ARG A C 1
ATOM 987 O O . ARG A 1 125 ? 3.385 -1.736 -18.904 1.00 95.56 125 ARG A O 1
ATOM 994 N N . LEU A 1 126 ? 3.366 -1.529 -16.663 1.00 95.69 126 LEU A N 1
ATOM 995 C CA . LEU A 1 126 ? 4.816 -1.522 -16.477 1.00 95.69 126 LEU A CA 1
ATOM 996 C C . LEU A 1 126 ? 5.406 -2.932 -16.438 1.00 95.69 126 LEU A C 1
ATOM 998 O O . LEU A 1 126 ? 6.499 -3.144 -16.960 1.00 95.69 126 LEU A O 1
ATOM 1002 N N . LEU A 1 127 ? 4.709 -3.881 -15.811 1.00 96.00 127 LEU A N 1
ATOM 1003 C CA . LEU A 1 127 ? 5.319 -5.149 -15.421 1.00 96.00 127 LEU A CA 1
ATOM 1004 C C . LEU A 1 127 ? 4.737 -6.372 -16.133 1.00 96.00 127 LEU A C 1
ATOM 1006 O O . LEU A 1 127 ? 5.450 -7.365 -16.256 1.00 96.00 127 LEU A O 1
ATOM 1010 N N . TRP A 1 128 ? 3.493 -6.347 -16.619 1.00 95.94 128 TRP A N 1
ATOM 1011 C CA . TRP A 1 128 ? 2.920 -7.508 -17.306 1.00 95.94 128 TRP A CA 1
ATOM 1012 C C . TRP A 1 128 ? 3.531 -7.691 -18.700 1.00 95.94 128 TRP A C 1
ATOM 1014 O O . TRP A 1 128 ? 3.419 -6.821 -19.563 1.00 95.94 128 TRP A O 1
ATOM 1024 N N . ASN A 1 129 ? 4.138 -8.851 -18.950 1.00 94.81 129 ASN A N 1
ATOM 1025 C CA . ASN A 1 129 ? 4.804 -9.151 -20.224 1.00 94.81 129 ASN A CA 1
ATOM 1026 C C . ASN A 1 129 ? 4.009 -10.085 -21.156 1.00 94.81 129 ASN A C 1
ATOM 1028 O O . ASN A 1 129 ? 4.489 -10.421 -22.237 1.00 94.81 129 ASN A O 1
ATOM 1032 N N . GLY A 1 130 ? 2.800 -10.491 -20.758 1.00 96.00 130 GLY A N 1
ATOM 1033 C CA . GLY A 1 130 ? 1.965 -11.447 -21.493 1.00 96.00 130 GLY A CA 1
ATOM 1034 C C . GLY A 1 130 ? 1.878 -12.835 -20.856 1.00 96.00 130 GLY A C 1
ATOM 1035 O O . GLY A 1 130 ? 0.933 -13.562 -21.159 1.00 96.00 130 GLY A O 1
ATOM 1036 N N . GLU A 1 131 ? 2.800 -13.181 -19.954 1.00 95.88 131 GLU A N 1
ATOM 1037 C CA . GLU A 1 131 ? 2.833 -14.483 -19.271 1.00 95.88 131 GLU A CA 1
ATOM 1038 C C . GLU A 1 131 ? 2.977 -14.352 -17.750 1.00 95.88 131 GLU A C 1
ATOM 1040 O O . GLU A 1 131 ? 2.344 -15.093 -16.996 1.00 95.88 131 GLU A O 1
ATOM 1045 N N . TYR A 1 132 ? 3.789 -13.400 -17.294 1.00 95.19 132 TYR A N 1
ATOM 1046 C CA . TYR A 1 132 ? 4.034 -13.112 -15.884 1.00 95.19 132 TYR A CA 1
ATOM 1047 C C . TYR A 1 132 ? 4.366 -11.625 -15.679 1.00 95.19 132 TYR A C 1
ATOM 1049 O O . TYR A 1 132 ? 4.463 -10.844 -16.629 1.00 95.19 132 TYR A O 1
ATOM 1057 N N . TYR A 1 133 ? 4.532 -11.221 -14.419 1.00 95.25 133 TYR A N 1
ATOM 1058 C CA . TYR A 1 133 ? 5.034 -9.893 -14.075 1.00 95.25 133 TYR A CA 1
ATOM 1059 C C . TYR A 1 133 ? 6.563 -9.898 -14.045 1.00 95.25 133 TYR A C 1
ATOM 1061 O O . TYR A 1 133 ? 7.168 -10.713 -13.347 1.00 95.25 133 TYR A O 1
ATOM 1069 N N . ASN A 1 134 ? 7.186 -8.986 -14.790 1.00 94.44 134 ASN A N 1
ATOM 1070 C CA . ASN A 1 134 ? 8.617 -8.715 -14.711 1.00 94.44 134 ASN A CA 1
ATOM 1071 C C . ASN A 1 134 ? 9.015 -8.372 -13.272 1.00 94.44 134 ASN A C 1
ATOM 1073 O O . ASN A 1 134 ? 8.229 -7.791 -12.526 1.00 94.44 134 ASN A O 1
ATOM 1077 N N . ILE A 1 135 ? 10.247 -8.713 -12.892 1.00 93.62 135 ILE A N 1
ATOM 1078 C CA . ILE A 1 135 ? 10.722 -8.508 -11.520 1.00 93.62 135 ILE A CA 1
ATOM 1079 C C . ILE A 1 135 ? 10.720 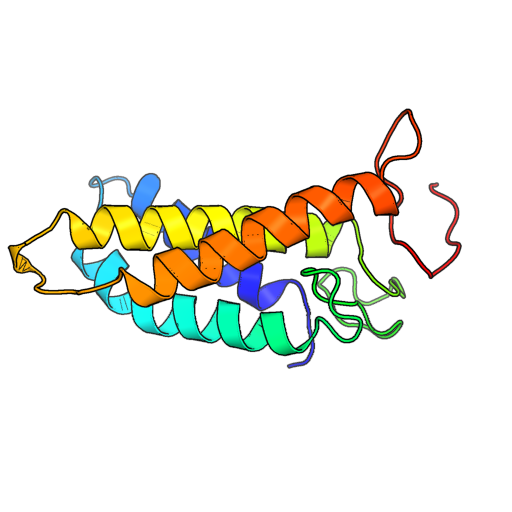-7.028 -11.117 1.00 93.62 135 ILE A C 1
ATOM 1081 O O . ILE A 1 135 ? 10.298 -6.694 -10.009 1.00 93.62 135 ILE A O 1
ATOM 1085 N N . ASP A 1 136 ? 11.133 -6.153 -12.033 1.00 93.38 136 ASP A N 1
ATOM 1086 C CA . ASP A 1 136 ? 11.017 -4.706 -11.936 1.00 93.38 136 ASP A CA 1
ATOM 1087 C C . ASP A 1 136 ? 11.016 -4.037 -13.319 1.00 93.38 136 ASP A C 1
ATOM 1089 O O . ASP A 1 136 ? 11.124 -4.706 -14.353 1.00 93.38 136 ASP A O 1
ATOM 1093 N N . ALA A 1 137 ? 10.836 -2.717 -13.326 1.00 91.75 137 ALA A N 1
ATOM 1094 C CA . ALA A 1 137 ? 10.716 -1.914 -14.536 1.00 91.75 137 ALA A CA 1
ATOM 1095 C C . ALA A 1 137 ? 12.066 -1.447 -15.120 1.00 91.75 137 ALA A C 1
ATOM 1097 O O . ALA A 1 137 ? 12.125 -1.151 -16.315 1.00 91.75 137 ALA A O 1
ATOM 1098 N N . GLU A 1 138 ? 13.141 -1.354 -14.321 1.00 89.00 138 GLU A N 1
ATOM 1099 C CA . GLU A 1 138 ? 14.368 -0.650 -14.739 1.00 89.00 138 GLU A CA 1
ATOM 1100 C C . GLU A 1 138 ? 15.700 -1.390 -14.521 1.00 89.00 138 GLU A C 1
ATOM 1102 O O . GLU A 1 138 ? 16.723 -0.912 -15.019 1.00 89.00 138 GLU A O 1
ATOM 1107 N N . SER A 1 139 ? 15.765 -2.522 -13.810 1.00 79.94 139 SER A N 1
ATOM 1108 C CA . SER A 1 139 ? 17.066 -3.182 -13.568 1.00 79.94 139 SER A CA 1
ATOM 1109 C C . SER A 1 139 ? 17.602 -3.931 -14.790 1.00 79.94 139 SER A C 1
ATOM 1111 O O . SER A 1 139 ? 18.809 -4.141 -14.908 1.00 79.94 139 SER A O 1
ATOM 1113 N N . GLY A 1 140 ? 16.717 -4.360 -15.698 1.00 74.44 140 GLY A N 1
ATOM 1114 C CA . GLY A 1 140 ? 17.074 -5.246 -16.810 1.00 74.44 140 GLY A CA 1
ATOM 1115 C C . GLY A 1 140 ? 17.485 -6.656 -16.365 1.00 74.44 140 GLY A C 1
ATOM 1116 O O . GLY A 1 140 ? 18.101 -7.383 -17.146 1.00 74.44 140 GLY A O 1
ATOM 1117 N N . THR A 1 141 ? 17.175 -7.048 -15.124 1.00 66.94 141 THR A N 1
ATOM 1118 C CA . THR A 1 141 ? 17.501 -8.376 -14.594 1.00 66.94 141 THR A CA 1
ATOM 1119 C C . THR A 1 141 ? 16.691 -9.455 -15.330 1.00 66.94 141 THR A C 1
ATOM 1121 O O . THR A 1 141 ? 15.459 -9.386 -15.328 1.00 66.94 141 THR A O 1
ATOM 1124 N N . PRO A 1 142 ? 17.329 -10.471 -15.949 1.00 57.75 142 PRO A N 1
ATOM 1125 C CA . PRO A 1 142 ? 16.598 -11.595 -16.519 1.00 57.75 142 PRO A CA 1
ATOM 1126 C C . PRO A 1 142 ? 15.919 -12.393 -15.400 1.00 57.75 142 PRO A C 1
ATOM 1128 O O . PRO A 1 142 ? 16.532 -12.676 -14.371 1.00 57.75 142 PRO A O 1
ATOM 1131 N N . VAL A 1 143 ? 14.654 -12.762 -15.607 1.00 58.19 143 VAL A N 1
ATOM 1132 C CA . VAL A 1 143 ? 13.959 -13.703 -14.719 1.00 58.19 143 VAL A CA 1
ATOM 1133 C C . VAL A 1 143 ? 14.639 -15.067 -14.869 1.00 58.19 143 VAL A C 1
ATOM 1135 O O . VAL A 1 143 ? 14.780 -15.552 -15.993 1.00 58.19 143 VAL A O 1
ATOM 1138 N N . VAL A 1 144 ? 15.140 -15.614 -13.756 1.00 50.34 144 VAL A N 1
ATOM 1139 C CA . VAL A 1 144 ? 15.887 -16.887 -13.698 1.00 50.34 144 VAL A CA 1
ATOM 1140 C C . VAL A 1 144 ? 14.933 -18.071 -13.648 1.00 50.34 144 VAL A C 1
ATOM 1142 O O . VAL A 1 144 ? 13.954 -17.990 -12.873 1.00 50.34 144 VAL A O 1
#

Foldseek 3Di:
DQALQVLLVLLVVQLCCQCVPPVHHDLVSLVVCLVVNLVSLVVNQVQPPPPQLFRFQDLAQRYPVRPGRAGGHFPNSLVSSLVSLVSSLVSQVVNVVVVVNVDHCPVVNVVSVVSNVSSVVVQCVQAPPPPDGHRHRPPPDDDD

pLDDT: mean 93.89, std 8.3, range [50.34, 98.88]

Sequence (144 aa):
NLWKDLASDFVLQVWRSFRLAPGGEDLRFLADCWPAAVTALRYLHNFDINGDGLPDNGGAPDQTFDDWPLRGVSAYCGALWIAALEAGLAMGQRLQLELELGLDTSWEQRQFGGWLELSRANFDRLLWNGEYYNIDAESGTPVV

Radius of gyration: 16.07 Å; chains: 1; bounding box: 42×29×41 Å